Protein AF-A0A7Y2HCA1-F1 (afdb_monomer)

Structure (mmCIF, N/CA/C/O backbone):
data_AF-A0A7Y2HCA1-F1
#
_entry.id   AF-A0A7Y2HCA1-F1
#
loop_
_atom_site.group_PDB
_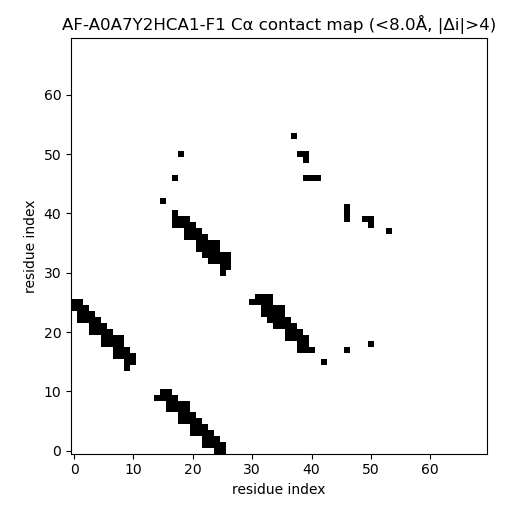atom_site.id
_atom_site.type_symbol
_atom_site.label_atom_id
_atom_site.label_alt_id
_atom_site.label_comp_id
_atom_site.label_asym_id
_atom_site.label_entity_id
_atom_site.label_seq_id
_atom_site.pdbx_PDB_ins_code
_atom_site.Cartn_x
_atom_site.Cartn_y
_atom_site.Cartn_z
_atom_site.occupancy
_atom_site.B_iso_or_equiv
_atom_site.auth_seq_id
_atom_site.auth_comp_id
_atom_site.auth_asym_id
_atom_site.auth_atom_id
_atom_site.pdbx_PDB_model_num
ATOM 1 N N . TYR A 1 1 ? -14.304 3.589 9.270 1.00 53.16 1 TYR A N 1
ATOM 2 C CA . TYR A 1 1 ? -13.566 4.663 8.574 1.00 53.16 1 TYR A CA 1
ATOM 3 C C . TYR A 1 1 ? -12.301 4.074 7.981 1.00 53.16 1 TYR A C 1
ATOM 5 O O . TYR A 1 1 ? -11.551 3.451 8.724 1.00 53.16 1 TYR A O 1
ATOM 13 N N . THR A 1 2 ? -12.087 4.256 6.678 1.00 67.81 2 THR A N 1
ATOM 14 C CA . THR A 1 2 ? -10.854 3.843 5.994 1.00 67.81 2 THR A CA 1
ATOM 15 C C . THR A 1 2 ? -10.078 5.097 5.623 1.00 67.81 2 THR A C 1
ATOM 17 O O . THR A 1 2 ? -10.644 5.996 5.003 1.00 67.81 2 THR A O 1
ATOM 20 N N . LYS A 1 3 ? -8.813 5.195 6.037 1.00 81.06 3 LYS A N 1
ATOM 21 C CA . LYS A 1 3 ? -7.918 6.272 5.590 1.00 81.06 3 LYS A CA 1
ATOM 22 C C . LYS A 1 3 ? -7.011 5.736 4.492 1.00 81.06 3 LYS A C 1
ATOM 24 O O . LYS A 1 3 ? -6.425 4.671 4.666 1.00 81.06 3 LYS A O 1
ATOM 29 N N . GLU A 1 4 ? -6.898 6.479 3.396 1.00 84.06 4 GLU A N 1
ATOM 30 C CA . GLU A 1 4 ? -6.033 6.145 2.263 1.00 84.06 4 GLU A CA 1
ATOM 31 C C . GLU A 1 4 ? -4.871 7.138 2.173 1.00 84.06 4 GLU A C 1
ATOM 33 O O . GLU A 1 4 ? -5.067 8.349 2.281 1.00 84.06 4 GLU A O 1
ATOM 38 N N . LEU A 1 5 ? -3.670 6.621 1.938 1.00 87.75 5 LEU A N 1
ATOM 39 C CA . LEU A 1 5 ? -2.470 7.379 1.610 1.00 87.75 5 LEU A CA 1
ATOM 40 C C . LEU A 1 5 ? -1.944 6.875 0.266 1.00 87.75 5 LEU A C 1
ATOM 42 O O . LEU A 1 5 ? -1.825 5.670 0.053 1.00 87.75 5 LEU A O 1
ATOM 46 N N . ARG A 1 6 ? -1.614 7.794 -0.638 1.00 88.00 6 ARG A N 1
ATOM 47 C CA . ARG A 1 6 ? -1.016 7.482 -1.941 1.00 88.00 6 ARG A CA 1
ATOM 48 C C . ARG A 1 6 ? 0.332 8.171 -2.034 1.00 88.00 6 ARG A C 1
ATOM 50 O O . ARG A 1 6 ? 0.456 9.326 -1.632 1.00 88.00 6 ARG A O 1
ATOM 57 N N . GLY A 1 7 ? 1.326 7.471 -2.559 1.00 86.75 7 GLY A N 1
ATOM 58 C CA . GLY A 1 7 ? 2.667 8.016 -2.705 1.00 86.75 7 GLY A CA 1
ATOM 59 C C . GLY A 1 7 ? 3.521 7.211 -3.669 1.00 86.75 7 GLY A C 1
ATOM 60 O O . GLY A 1 7 ? 3.050 6.289 -4.338 1.00 86.75 7 GLY A O 1
ATOM 61 N N . THR A 1 8 ? 4.795 7.572 -3.735 1.00 85.69 8 THR A N 1
ATOM 62 C CA . THR A 1 8 ? 5.812 6.853 -4.499 1.00 85.69 8 THR A CA 1
ATOM 63 C C . THR A 1 8 ? 6.872 6.306 -3.559 1.00 85.69 8 THR A C 1
ATOM 65 O O . THR A 1 8 ? 7.276 6.972 -2.609 1.00 85.69 8 THR A O 1
ATOM 68 N N . TRP A 1 9 ? 7.307 5.079 -3.812 1.00 87.88 9 TRP A N 1
ATOM 69 C CA . TRP A 1 9 ? 8.453 4.480 -3.146 1.00 87.88 9 TRP A CA 1
ATOM 70 C C . TRP A 1 9 ? 9.664 4.568 -4.072 1.00 87.88 9 TRP A C 1
ATOM 72 O O . TRP A 1 9 ? 9.522 4.535 -5.297 1.00 87.88 9 TRP A O 1
ATOM 82 N N . GLU A 1 10 ? 10.853 4.651 -3.481 1.00 83.31 10 GLU A N 1
ATOM 83 C CA . GLU A 1 10 ? 12.124 4.703 -4.200 1.00 83.31 10 GLU A CA 1
ATOM 84 C C . GLU A 1 10 ? 13.106 3.701 -3.585 1.00 83.31 10 GLU A C 1
ATOM 86 O O . GLU A 1 10 ? 13.282 3.640 -2.369 1.00 83.31 10 GLU A O 1
ATOM 91 N N . MET A 1 11 ? 13.759 2.904 -4.428 1.00 81.62 11 MET A N 1
ATOM 92 C CA . MET A 1 11 ? 14.857 2.022 -4.042 1.00 81.62 11 MET A CA 1
ATOM 93 C C . MET A 1 11 ? 16.159 2.532 -4.646 1.00 81.62 11 MET A C 1
ATOM 95 O O . MET A 1 11 ? 16.437 2.334 -5.831 1.00 81.62 11 MET A O 1
ATOM 99 N N . THR A 1 12 ? 17.007 3.108 -3.796 1.00 77.19 12 THR A N 1
ATOM 100 C CA . THR A 1 12 ? 18.283 3.729 -4.184 1.00 77.19 12 THR A CA 1
ATOM 101 C C . THR A 1 12 ? 19.257 2.746 -4.842 1.00 77.19 12 THR A C 1
ATOM 103 O O . THR A 1 12 ? 20.037 3.134 -5.701 1.00 77.19 12 THR A O 1
ATOM 106 N N . LYS A 1 13 ? 19.209 1.455 -4.479 1.00 73.31 13 LYS A N 1
ATOM 107 C CA . LYS A 1 13 ? 20.126 0.428 -5.016 1.00 73.31 13 LYS A CA 1
ATOM 108 C C . LYS A 1 13 ? 19.731 -0.111 -6.392 1.00 73.31 13 LYS A C 1
ATOM 110 O O . LYS A 1 13 ? 20.590 -0.600 -7.113 1.00 73.31 13 LYS A O 1
ATOM 115 N N . ALA A 1 14 ? 18.447 -0.059 -6.733 1.00 70.31 14 ALA A N 1
ATOM 116 C CA . ALA A 1 14 ? 17.914 -0.636 -7.967 1.00 70.31 14 ALA A CA 1
ATOM 117 C C . ALA A 1 14 ? 17.474 0.439 -8.975 1.00 70.31 14 ALA A C 1
ATOM 119 O O . ALA A 1 14 ? 16.832 0.096 -9.967 1.00 70.31 14 ALA A O 1
ATOM 120 N N . PHE A 1 15 ? 17.741 1.725 -8.684 1.00 70.75 15 PHE A N 1
ATOM 121 C CA . PHE A 1 15 ? 17.227 2.891 -9.423 1.00 70.75 15 PHE A CA 1
ATOM 122 C C . PHE A 1 15 ? 15.750 2.731 -9.812 1.00 70.75 15 PHE A C 1
ATOM 124 O O . PHE A 1 15 ? 15.322 3.065 -10.915 1.00 70.75 15 PHE A O 1
ATOM 131 N N . SER A 1 16 ? 14.976 2.137 -8.905 1.00 79.75 16 SER A N 1
ATOM 132 C CA . SER A 1 16 ? 13.602 1.728 -9.155 1.00 79.75 16 SER A CA 1
ATOM 133 C C . SER A 1 16 ? 12.684 2.565 -8.290 1.00 79.75 16 SER A C 1
ATOM 135 O O . SER A 1 16 ? 12.917 2.705 -7.092 1.00 79.75 16 SER A O 1
ATOM 137 N N . ALA A 1 17 ? 11.638 3.102 -8.904 1.00 82.31 17 ALA A N 1
ATOM 138 C CA . ALA A 1 17 ? 10.579 3.814 -8.216 1.00 82.31 17 ALA A CA 1
ATOM 139 C C . ALA A 1 17 ? 9.219 3.328 -8.715 1.00 82.31 17 ALA A C 1
ATOM 141 O O . ALA A 1 17 ? 9.069 2.859 -9.858 1.00 82.31 17 ALA A O 1
ATOM 142 N N . GLY A 1 18 ? 8.215 3.427 -7.857 1.00 84.88 18 GLY A N 1
ATOM 143 C CA . GLY A 1 18 ? 6.870 2.998 -8.196 1.00 84.88 18 GLY A CA 1
ATOM 144 C C . GLY A 1 18 ? 5.810 3.601 -7.288 1.00 84.88 18 GLY A C 1
ATOM 145 O O . GLY A 1 18 ? 6.123 4.122 -6.220 1.00 84.88 18 GLY A O 1
ATOM 146 N N . PRO A 1 19 ? 4.542 3.547 -7.711 1.00 86.69 19 PRO A N 1
ATOM 147 C CA . PRO A 1 19 ? 3.427 3.933 -6.862 1.00 86.69 19 PRO A CA 1
ATOM 148 C C . PRO A 1 19 ? 3.246 2.933 -5.710 1.00 86.69 19 PRO A C 1
ATOM 150 O O . PRO A 1 19 ? 3.461 1.726 -5.873 1.00 86.69 19 PRO A O 1
ATOM 153 N N . PHE A 1 20 ? 2.812 3.438 -4.558 1.00 89.00 20 PHE A N 1
ATOM 154 C CA . PHE A 1 20 ? 2.215 2.641 -3.491 1.00 89.00 20 PHE A CA 1
ATOM 155 C C . PHE A 1 20 ? 0.923 3.293 -2.992 1.00 89.00 20 PHE A C 1
ATOM 157 O O . PHE A 1 20 ? 0.791 4.520 -2.980 1.00 89.00 20 PHE A O 1
ATOM 164 N N . ASN A 1 21 ? 0.003 2.456 -2.518 1.00 89.12 21 ASN A N 1
ATOM 165 C CA . ASN A 1 21 ? -1.158 2.879 -1.747 1.00 89.12 21 ASN A CA 1
ATOM 166 C C . ASN A 1 21 ? -1.091 2.219 -0.367 1.00 89.12 21 ASN A C 1
ATOM 168 O O . ASN A 1 21 ? -0.787 1.031 -0.255 1.00 89.12 21 ASN A O 1
ATOM 172 N N . ALA A 1 22 ? -1.397 2.976 0.679 1.00 89.75 22 ALA A N 1
ATOM 173 C CA . ALA A 1 22 ? -1.549 2.468 2.031 1.00 89.75 22 ALA A CA 1
ATOM 174 C C . ALA A 1 22 ? -2.967 2.752 2.538 1.00 89.75 22 ALA A C 1
ATOM 176 O O . ALA A 1 22 ? -3.489 3.854 2.375 1.00 89.75 22 ALA A O 1
ATOM 177 N N . TYR A 1 23 ? -3.578 1.752 3.161 1.00 89.31 23 TYR A N 1
ATOM 178 C CA . TYR A 1 23 ? -4.934 1.782 3.688 1.00 89.31 23 TYR A CA 1
ATOM 179 C C . TYR A 1 23 ? -4.881 1.480 5.182 1.00 89.31 23 TYR A C 1
ATOM 181 O O . TYR A 1 23 ? -4.257 0.508 5.601 1.00 89.31 23 TYR A O 1
ATOM 189 N N . ALA A 1 24 ? -5.552 2.297 5.986 1.00 89.88 24 ALA A N 1
ATOM 190 C CA . ALA A 1 24 ? -5.811 2.016 7.391 1.00 89.88 24 ALA A CA 1
ATOM 191 C C . ALA A 1 24 ? -7.302 1.722 7.550 1.00 89.88 24 ALA A C 1
ATOM 193 O O . ALA A 1 24 ? -8.132 2.622 7.394 1.00 89.88 24 ALA A O 1
ATOM 194 N N . ILE A 1 25 ? -7.632 0.464 7.831 1.00 86.81 25 ILE A N 1
ATOM 195 C CA . ILE A 1 25 ? -8.998 -0.037 7.963 1.00 86.81 25 ILE A CA 1
ATOM 196 C C . ILE A 1 25 ? -9.277 -0.266 9.447 1.00 86.81 25 ILE A C 1
ATOM 198 O O . ILE A 1 25 ? -8.640 -1.097 10.091 1.00 86.81 25 ILE A O 1
ATOM 202 N N . HIS A 1 26 ? -10.220 0.489 10.004 1.00 84.81 26 HIS A N 1
ATOM 203 C CA . HIS A 1 26 ? -10.657 0.297 11.385 1.00 84.81 26 HIS A CA 1
ATOM 204 C C . HIS A 1 26 ? -11.586 -0.918 11.485 1.00 84.81 26 HIS A C 1
ATOM 206 O O . HIS A 1 26 ? -12.679 -0.895 10.913 1.00 84.81 26 HIS A O 1
ATOM 212 N N . ASN A 1 27 ? -11.169 -1.941 12.229 1.00 82.81 27 ASN A N 1
ATOM 213 C CA . ASN A 1 27 ? -12.010 -3.066 12.609 1.00 82.81 27 ASN A CA 1
ATOM 214 C C . ASN A 1 27 ? -12.777 -2.701 13.888 1.00 82.81 27 ASN A C 1
ATOM 216 O O . ASN A 1 27 ? -12.205 -2.657 14.978 1.00 82.81 27 ASN A O 1
ATOM 220 N N . ALA A 1 28 ? -14.071 -2.410 13.737 1.00 77.44 28 ALA A N 1
ATOM 221 C CA . ALA A 1 28 ? -14.929 -2.012 14.848 1.00 77.44 28 ALA A CA 1
ATOM 222 C C . ALA A 1 28 ? -15.205 -3.159 15.834 1.00 77.44 28 ALA A C 1
ATOM 224 O O . ALA A 1 28 ? -15.395 -2.885 17.015 1.00 77.44 28 ALA A O 1
ATOM 225 N N . ASP A 1 29 ? -15.167 -4.412 15.374 1.00 80.06 29 ASP A N 1
ATOM 226 C CA . ASP A 1 29 ? -15.530 -5.577 16.185 1.00 80.06 29 ASP A CA 1
ATOM 227 C C . ASP A 1 29 ? -14.431 -5.929 17.194 1.00 80.06 29 ASP A C 1
ATOM 229 O O . ASP A 1 29 ? -14.711 -6.290 18.334 1.00 80.06 29 ASP A O 1
ATOM 233 N N . SER A 1 30 ? -13.164 -5.779 16.798 1.00 81.19 30 SER A N 1
ATOM 234 C CA . SER A 1 30 ? -12.004 -6.047 17.659 1.00 81.19 30 SER A CA 1
ATOM 235 C C . SER A 1 30 ? -11.314 -4.788 18.190 1.00 81.19 30 SER A C 1
ATOM 237 O O . SER A 1 30 ? -10.317 -4.898 18.900 1.00 81.19 30 SER A O 1
ATOM 239 N N . GLY A 1 31 ? -11.774 -3.591 17.805 1.00 82.44 31 GLY A N 1
ATOM 240 C CA . GLY A 1 31 ? -11.126 -2.316 18.144 1.00 82.44 31 GLY A CA 1
ATOM 241 C C . GLY A 1 31 ? -9.705 -2.165 17.583 1.00 82.44 31 GLY A C 1
ATOM 242 O O . GLY A 1 31 ? -8.921 -1.362 18.089 1.00 82.44 31 GLY A O 1
ATOM 243 N N . SER A 1 32 ? -9.343 -2.951 16.565 1.00 83.88 32 SER A N 1
ATOM 244 C CA . SER A 1 32 ? -8.003 -2.955 15.972 1.00 83.88 32 SER A CA 1
ATOM 245 C C . SER A 1 32 ? -7.963 -2.158 14.667 1.00 83.88 32 SER A C 1
ATOM 247 O O . SER A 1 32 ? -8.980 -1.922 14.014 1.00 83.88 32 SER A O 1
ATOM 249 N N . ILE A 1 33 ? -6.767 -1.723 14.270 1.00 86.62 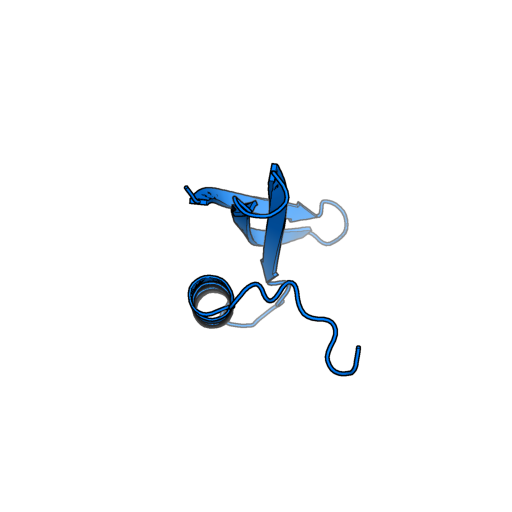33 ILE A N 1
ATOM 250 C CA . ILE A 1 33 ? -6.541 -1.066 12.980 1.00 86.62 33 ILE A CA 1
ATOM 251 C C . ILE 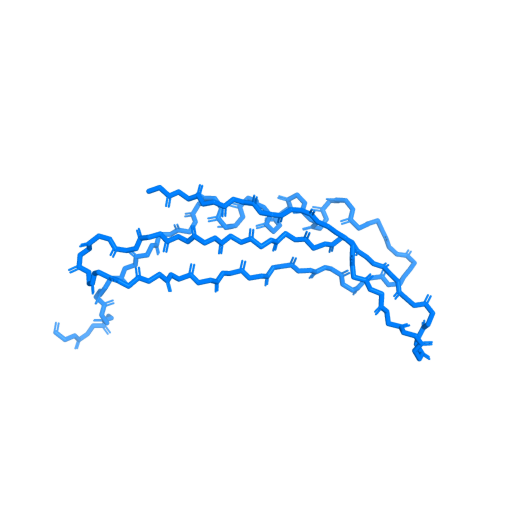A 1 33 ? -5.705 -1.997 12.116 1.00 86.62 33 ILE A C 1
ATOM 253 O O . ILE A 1 33 ? -4.625 -2.430 12.515 1.00 86.62 33 ILE A O 1
ATOM 257 N N . ILE A 1 34 ? -6.205 -2.279 10.920 1.00 86.62 34 ILE A N 1
ATOM 258 C CA . ILE A 1 34 ? -5.532 -3.099 9.922 1.00 86.62 34 ILE A CA 1
ATOM 259 C C . ILE A 1 34 ? -4.871 -2.162 8.922 1.00 86.62 34 ILE A C 1
ATOM 261 O O . ILE A 1 34 ? -5.541 -1.371 8.257 1.00 86.62 34 ILE A O 1
ATOM 265 N N . TYR A 1 35 ? -3.549 -2.253 8.830 1.00 89.19 35 TYR A N 1
ATOM 266 C CA . TYR A 1 35 ? -2.760 -1.507 7.860 1.00 89.19 35 TYR A CA 1
ATOM 267 C C . TYR A 1 35 ? -2.450 -2.396 6.661 1.00 89.19 35 TYR A C 1
ATOM 269 O O . TYR A 1 35 ? -1.877 -3.473 6.813 1.00 89.19 35 TYR A O 1
ATOM 277 N N . VAL A 1 36 ? -2.815 -1.935 5.469 1.00 89.06 36 VAL A N 1
ATOM 278 C CA . VAL A 1 36 ? -2.559 -2.634 4.210 1.00 89.06 36 VAL A CA 1
ATOM 279 C C . VAL A 1 36 ? -1.760 -1.723 3.295 1.00 89.06 36 VAL A C 1
ATOM 281 O O . VAL A 1 36 ? -2.238 -0.655 2.930 1.00 89.06 36 VAL A O 1
ATOM 284 N N . THR A 1 37 ? -0.565 -2.149 2.895 1.00 88.50 37 THR A N 1
ATOM 285 C CA . THR A 1 37 ? 0.278 -1.414 1.944 1.00 88.50 37 THR A CA 1
ATOM 286 C C . THR A 1 37 ? 0.451 -2.246 0.686 1.00 88.50 37 THR A C 1
ATOM 288 O O . THR A 1 37 ? 0.902 -3.387 0.748 1.00 88.50 37 THR A O 1
ATOM 291 N N . VAL A 1 38 ? 0.114 -1.666 -0.459 1.00 89.06 38 VAL A N 1
ATOM 292 C CA . VAL A 1 38 ? 0.240 -2.285 -1.782 1.00 89.06 38 VAL A CA 1
ATOM 293 C C . VAL A 1 38 ? 1.160 -1.445 -2.651 1.00 89.06 38 VAL A C 1
ATOM 295 O O . VAL A 1 38 ? 1.024 -0.225 -2.722 1.00 89.06 38 VAL A O 1
ATOM 298 N N . PHE A 1 39 ? 2.094 -2.110 -3.323 1.00 87.88 39 PHE A N 1
ATOM 299 C CA . PHE A 1 39 ? 3.050 -1.500 -4.237 1.00 87.88 39 PHE A CA 1
ATOM 300 C C . PHE A 1 39 ? 3.317 -2.440 -5.415 1.00 87.88 39 PHE A C 1
ATOM 302 O O . PHE A 1 39 ? 3.212 -3.659 -5.284 1.00 87.88 39 PHE A O 1
ATOM 309 N N . VAL A 1 40 ? 3.677 -1.871 -6.566 1.00 85.25 40 VAL A N 1
ATOM 310 C CA . VAL A 1 40 ? 4.026 -2.634 -7.774 1.00 85.25 40 VAL A CA 1
ATOM 311 C C . VAL A 1 40 ? 5.502 -2.451 -8.091 1.00 85.25 40 VAL A C 1
ATOM 313 O O . VAL A 1 40 ? 5.962 -1.331 -8.321 1.00 85.25 40 VAL A O 1
ATOM 316 N N . LEU A 1 41 ? 6.228 -3.566 -8.167 1.00 81.38 41 LEU A N 1
ATOM 317 C CA . LEU A 1 41 ? 7.587 -3.640 -8.697 1.00 81.38 41 LEU A CA 1
ATOM 318 C C . LEU A 1 41 ? 7.547 -4.321 -10.070 1.00 81.38 41 LEU A C 1
ATOM 320 O O . LEU A 1 41 ? 7.572 -5.543 -10.161 1.00 81.38 41 LEU A O 1
ATOM 324 N N . ALA A 1 42 ? 7.481 -3.525 -11.137 1.00 76.19 42 ALA A N 1
ATOM 325 C CA . ALA A 1 42 ? 7.460 -4.035 -12.507 1.00 76.19 42 ALA A CA 1
ATOM 326 C C . ALA A 1 42 ? 8.412 -3.221 -13.408 1.00 76.19 42 ALA A C 1
ATOM 328 O O . ALA A 1 42 ? 8.060 -2.122 -13.848 1.00 76.19 42 ALA A O 1
ATOM 329 N N . PRO A 1 43 ? 9.649 -3.692 -13.644 1.00 72.44 43 PRO A N 1
ATOM 330 C CA . PRO A 1 43 ? 10.554 -3.072 -14.608 1.00 72.44 43 PRO A CA 1
ATOM 331 C C . PRO A 1 43 ? 10.076 -3.350 -16.043 1.00 72.44 43 PRO A C 1
ATOM 333 O O . PRO A 1 43 ? 9.781 -4.487 -16.396 1.00 72.44 43 PRO A O 1
ATOM 336 N N . GLY A 1 44 ? 9.971 -2.310 -16.876 1.00 70.38 44 GLY A N 1
ATOM 337 C CA . GLY A 1 44 ? 9.607 -2.440 -18.296 1.00 70.38 44 GLY A CA 1
ATOM 338 C C . GLY A 1 44 ? 8.139 -2.781 -18.599 1.00 70.38 44 GLY A C 1
ATOM 339 O O . GLY A 1 44 ? 7.812 -3.007 -19.757 1.00 70.38 44 GLY A O 1
ATOM 340 N N . SER A 1 45 ? 7.257 -2.811 -17.594 1.00 77.06 45 SER A N 1
ATOM 341 C CA . SER A 1 45 ? 5.816 -3.072 -17.761 1.00 77.06 45 SER A CA 1
ATOM 342 C C . SER A 1 45 ? 4.960 -1.876 -17.336 1.00 77.06 45 SER A C 1
ATOM 344 O O . SER A 1 45 ? 5.396 -1.027 -16.555 1.00 77.06 45 SER A O 1
ATOM 346 N N . GLU A 1 46 ? 3.727 -1.823 -17.840 1.00 77.75 46 GLU A N 1
ATOM 347 C CA . GLU A 1 46 ? 2.723 -0.814 -17.487 1.00 77.75 46 GLU A CA 1
ATOM 348 C C . GLU A 1 46 ? 2.271 -1.035 -16.029 1.00 77.75 46 GLU A C 1
ATOM 350 O O . GLU A 1 46 ? 1.723 -2.077 -15.670 1.00 77.75 46 GLU A O 1
ATOM 355 N N . LYS A 1 47 ? 2.609 -0.089 -15.142 1.00 78.75 47 LYS A N 1
ATOM 356 C CA . LYS A 1 47 ? 2.377 -0.212 -13.688 1.00 78.75 47 LYS A CA 1
ATOM 357 C C . LYS A 1 47 ? 0.971 0.230 -13.273 1.00 78.75 47 LYS A C 1
ATOM 359 O O . LYS A 1 47 ? 0.553 -0.070 -12.154 1.00 78.75 47 LYS A O 1
ATOM 364 N N . ARG A 1 48 ? 0.261 0.988 -14.113 1.00 81.25 48 ARG A N 1
ATOM 365 C CA . ARG A 1 48 ? -1.023 1.606 -13.757 1.00 81.25 48 ARG A CA 1
ATOM 366 C C . ARG A 1 48 ? -2.117 0.552 -13.696 1.00 81.25 48 ARG A C 1
ATOM 368 O O . ARG A 1 48 ? -2.855 0.536 -12.716 1.00 81.25 48 ARG A O 1
ATOM 375 N N . ASP A 1 49 ? -2.174 -0.345 -14.671 1.00 85.44 49 ASP A N 1
ATO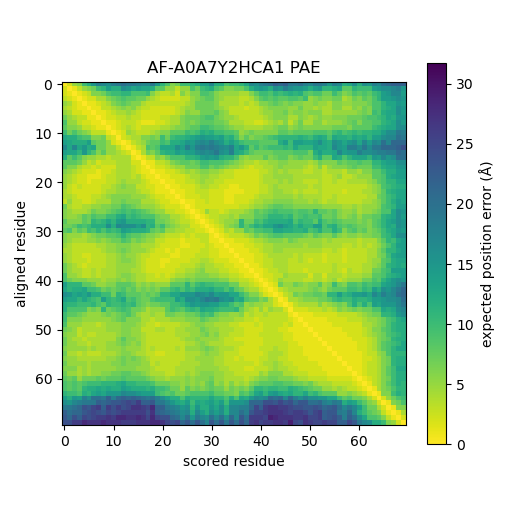M 376 C CA . ASP A 1 49 ? -3.163 -1.421 -14.714 1.00 85.44 49 ASP A CA 1
ATOM 377 C C . ASP A 1 49 ? -2.999 -2.370 -13.523 1.00 85.44 49 ASP A C 1
ATOM 379 O O . ASP A 1 49 ? -3.977 -2.731 -12.867 1.00 85.44 49 ASP A O 1
ATOM 383 N N . MET A 1 50 ? -1.753 -2.688 -13.158 1.00 87.19 50 MET A N 1
ATOM 384 C CA . MET A 1 50 ? -1.450 -3.481 -11.962 1.00 87.19 50 MET A CA 1
ATOM 385 C C . MET A 1 50 ? -1.910 -2.776 -10.678 1.00 87.19 50 MET A C 1
ATOM 387 O O . MET A 1 50 ? -2.528 -3.398 -9.816 1.00 87.19 50 MET A O 1
ATOM 391 N N . MET A 1 51 ? -1.668 -1.467 -10.554 1.00 87.25 51 MET A N 1
ATOM 392 C CA . MET A 1 51 ? -2.152 -0.693 -9.405 1.00 87.25 51 MET A CA 1
ATOM 393 C C . MET A 1 51 ? -3.679 -0.607 -9.347 1.00 87.25 51 MET A C 1
ATOM 395 O O . MET A 1 51 ? -4.237 -0.641 -8.252 1.00 87.25 51 MET A O 1
ATOM 399 N N . LEU A 1 52 ? -4.363 -0.509 -10.491 1.00 86.75 52 LEU A N 1
ATOM 400 C CA . LEU A 1 52 ? -5.828 -0.514 -10.555 1.00 86.75 52 LEU A CA 1
ATOM 401 C C . LEU A 1 52 ? -6.404 -1.854 -10.087 1.00 86.75 52 LEU A C 1
ATOM 403 O O . LEU A 1 52 ? -7.369 -1.871 -9.324 1.00 86.75 52 LEU A O 1
ATOM 407 N N . GLN A 1 53 ? -5.792 -2.972 -10.486 1.00 88.56 53 GLN A N 1
ATOM 408 C CA . GLN A 1 53 ? -6.195 -4.301 -10.019 1.00 88.56 53 GLN A CA 1
ATOM 409 C C . GLN A 1 53 ? -5.985 -4.463 -8.510 1.00 88.56 53 GLN A C 1
ATOM 411 O O . GLN A 1 53 ? -6.873 -4.958 -7.817 1.00 88.56 53 GLN A O 1
ATOM 416 N N . LEU A 1 54 ? -4.850 -3.997 -7.978 1.00 88.56 54 LEU A N 1
ATOM 417 C CA . LEU A 1 54 ? -4.595 -4.017 -6.535 1.00 88.56 54 LEU A CA 1
ATOM 418 C C . LEU A 1 54 ? -5.606 -3.159 -5.764 1.00 88.56 54 LEU A C 1
ATOM 420 O O . LEU A 1 54 ? -6.138 -3.610 -4.753 1.00 88.56 54 LEU A O 1
ATOM 424 N N . ASP A 1 55 ? -5.923 -1.958 -6.254 1.00 86.38 55 ASP A N 1
ATOM 425 C CA . ASP A 1 55 ? -6.944 -1.087 -5.655 1.00 86.38 55 ASP A CA 1
ATOM 426 C C . ASP A 1 55 ? -8.326 -1.767 -5.655 1.00 86.38 55 ASP A C 1
ATOM 428 O O . ASP A 1 55 ? -9.039 -1.711 -4.652 1.00 86.38 55 ASP A O 1
ATOM 432 N N . TYR A 1 56 ? -8.675 -2.486 -6.729 1.00 90.06 56 TYR A N 1
ATOM 433 C CA . TYR A 1 56 ? -9.910 -3.269 -6.800 1.00 90.06 56 TYR A CA 1
ATOM 434 C C . TYR A 1 56 ? -9.943 -4.410 -5.773 1.00 90.06 56 TYR A C 1
ATOM 436 O O . TYR A 1 56 ? -10.965 -4.598 -5.110 1.00 90.06 56 TYR A O 1
ATOM 444 N N . ILE A 1 57 ? -8.839 -5.145 -5.600 1.00 89.50 57 ILE A N 1
ATOM 445 C CA . ILE A 1 57 ? -8.738 -6.227 -4.608 1.00 89.50 57 ILE A CA 1
ATOM 446 C C . ILE A 1 57 ? -8.951 -5.676 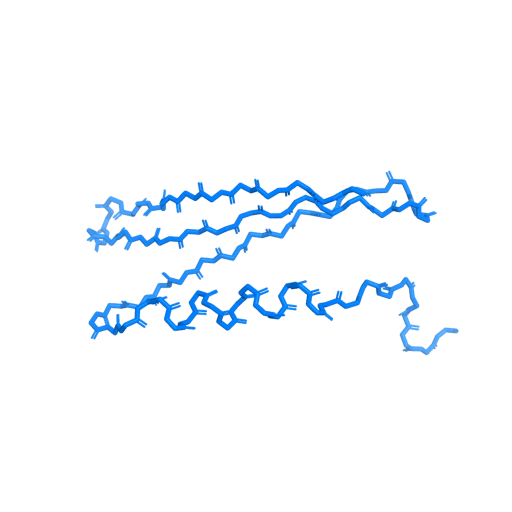-3.197 1.00 89.50 57 ILE A C 1
ATOM 448 O O . ILE A 1 57 ? -9.784 -6.202 -2.464 1.00 89.50 57 ILE A O 1
ATOM 452 N N . ILE A 1 58 ? -8.255 -4.597 -2.825 1.00 87.25 58 ILE A N 1
ATOM 453 C CA . ILE A 1 58 ? -8.361 -4.027 -1.474 1.00 87.25 58 ILE A CA 1
ATOM 454 C C . ILE A 1 58 ? -9.771 -3.499 -1.195 1.00 87.25 58 ILE A C 1
ATOM 456 O O . ILE A 1 58 ? -10.312 -3.745 -0.119 1.00 87.25 58 ILE A O 1
ATOM 460 N N . LYS A 1 59 ? -10.399 -2.821 -2.162 1.00 84.06 59 LYS A N 1
ATOM 461 C CA . LYS A 1 59 ? -11.756 -2.273 -2.000 1.00 84.06 59 LYS A CA 1
ATOM 462 C C . LYS A 1 59 ? -12.840 -3.339 -1.857 1.00 84.06 59 LYS A C 1
ATOM 464 O O . LYS A 1 59 ? -13.866 -3.068 -1.241 1.00 84.06 59 LYS A O 1
ATOM 469 N N . ASN A 1 60 ? -12.628 -4.525 -2.425 1.00 87.88 60 ASN A N 1
ATOM 470 C CA . ASN A 1 60 ? -13.585 -5.632 -2.362 1.00 87.88 60 ASN A CA 1
ATOM 471 C C . ASN A 1 60 ? -13.230 -6.687 -1.306 1.00 87.88 60 ASN A C 1
ATOM 473 O O . ASN A 1 60 ? -14.001 -7.626 -1.098 1.00 87.88 60 ASN A O 1
ATOM 477 N N . ALA A 1 61 ? -12.083 -6.552 -0.640 1.00 84.19 61 ALA A N 1
ATOM 478 C CA . ALA A 1 61 ? -11.678 -7.465 0.412 1.00 84.19 61 ALA A CA 1
ATOM 479 C C . ALA A 1 61 ? -12.671 -7.398 1.580 1.00 84.19 61 ALA A C 1
ATOM 481 O O . ALA A 1 61 ? -12.992 -6.326 2.096 1.00 84.19 61 ALA A O 1
ATOM 482 N N . ARG A 1 62 ? -13.150 -8.567 2.012 1.00 80.56 62 ARG A N 1
ATOM 483 C CA . ARG A 1 62 ? -13.963 -8.701 3.220 1.00 80.56 62 ARG A CA 1
ATOM 484 C C . ARG A 1 62 ? -13.071 -9.164 4.354 1.00 80.56 62 ARG A C 1
ATOM 486 O O . ARG A 1 62 ? -12.405 -10.190 4.248 1.00 80.56 62 ARG A O 1
ATOM 493 N N . LEU A 1 63 ? -13.076 -8.399 5.432 1.00 74.00 63 LEU A N 1
ATOM 494 C CA . LEU A 1 63 ? -12.449 -8.796 6.680 1.00 74.00 63 LEU A CA 1
ATOM 495 C C . LEU A 1 63 ? -13.395 -9.771 7.374 1.00 74.00 63 LEU A C 1
ATOM 497 O O . LEU A 1 63 ? -14.461 -9.366 7.826 1.00 74.00 63 LEU A O 1
ATOM 501 N N . THR A 1 64 ? -13.028 -11.050 7.396 1.00 72.94 64 THR A N 1
ATOM 502 C CA . THR A 1 64 ? -13.715 -12.048 8.217 1.00 72.94 64 THR A CA 1
ATOM 503 C C . THR A 1 64 ? -12.929 -12.255 9.507 1.00 72.94 64 THR A C 1
ATOM 505 O O . THR A 1 64 ? -11.704 -12.386 9.473 1.00 72.94 64 THR A O 1
ATOM 508 N N . SER A 1 65 ? -13.620 -12.227 10.645 1.00 61.06 65 SER A N 1
ATOM 509 C CA . SER A 1 65 ? -13.076 -12.602 11.955 1.00 61.06 65 SER A CA 1
ATOM 510 C C . SER A 1 65 ? -13.226 -14.101 12.234 1.00 61.06 65 SER A C 1
ATOM 512 O O . SER A 1 65 ? -12.695 -14.592 13.227 1.00 61.06 65 SER A O 1
ATOM 514 N N . G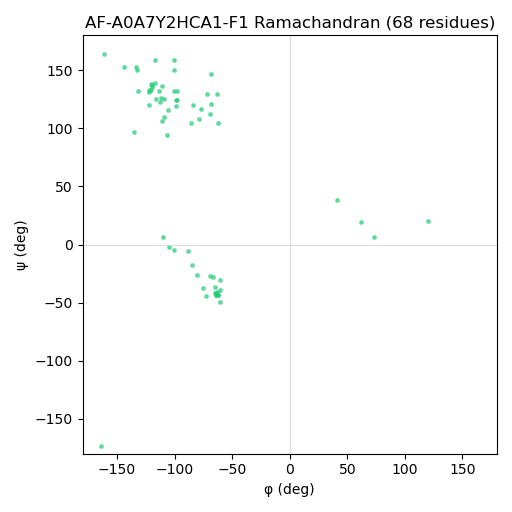LU A 1 66 ? -13.908 -14.836 11.352 1.00 60.59 66 GLU A N 1
ATOM 515 C CA . GLU A 1 66 ? -14.069 -16.281 11.458 1.00 60.59 66 GLU A CA 1
ATOM 516 C C . GLU A 1 66 ? -12.853 -16.993 10.865 1.00 60.59 66 GLU A C 1
ATOM 518 O O . GLU A 1 66 ? -12.543 -16.867 9.675 1.00 60.59 66 GLU A O 1
ATOM 523 N N . VAL A 1 67 ? -12.173 -17.776 11.702 1.00 62.28 67 VAL A N 1
ATOM 524 C CA . VAL A 1 67 ? -11.280 -18.832 11.226 1.00 62.28 67 VAL A CA 1
ATOM 525 C C . VAL A 1 67 ? -12.184 -19.897 10.599 1.00 62.28 67 VAL A C 1
ATOM 527 O O . VAL A 1 67 ? -13.053 -20.417 11.297 1.00 62.28 67 VAL A O 1
ATOM 530 N N . PRO A 1 68 ? -12.038 -20.242 9.308 1.00 49.44 68 PRO A N 1
ATOM 531 C CA . PRO A 1 68 ? -12.855 -21.292 8.715 1.00 49.44 68 PRO A CA 1
ATOM 532 C C . PRO A 1 68 ? 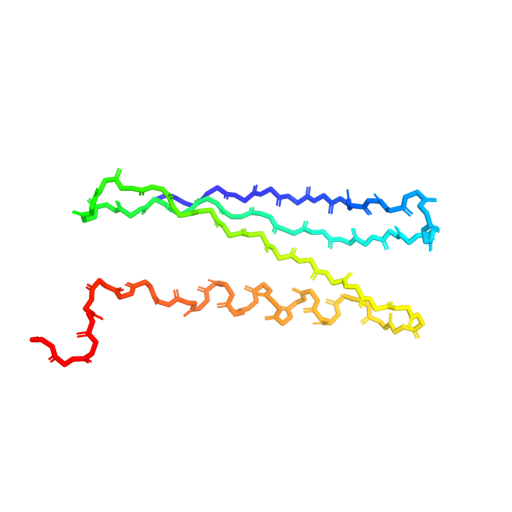-12.561 -22.622 9.428 1.00 49.44 68 PRO A C 1
ATOM 534 O O . PRO A 1 68 ? -11.504 -23.213 9.209 1.00 49.44 68 PRO A O 1
ATOM 537 N N . GLY A 1 69 ? -13.476 -23.076 10.293 1.00 64.81 69 GLY A N 1
ATOM 538 C CA . GLY A 1 69 ? -13.395 -24.382 10.963 1.00 64.81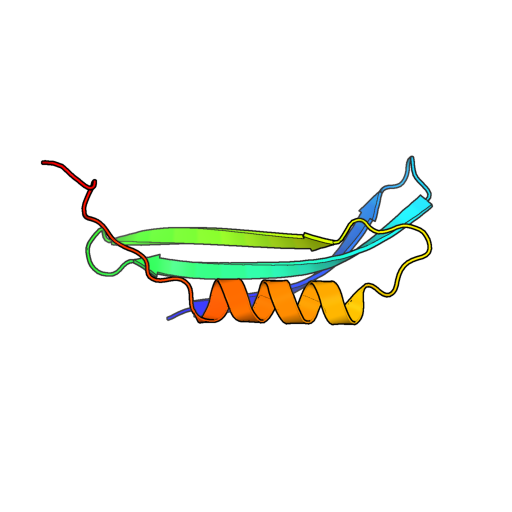 69 GLY A CA 1
ATOM 539 C C . GLY A 1 69 ? -13.337 -24.403 12.498 1.00 64.81 69 GLY A C 1
ATOM 540 O O . GLY A 1 69 ? -12.909 -25.424 13.034 1.00 64.81 69 GL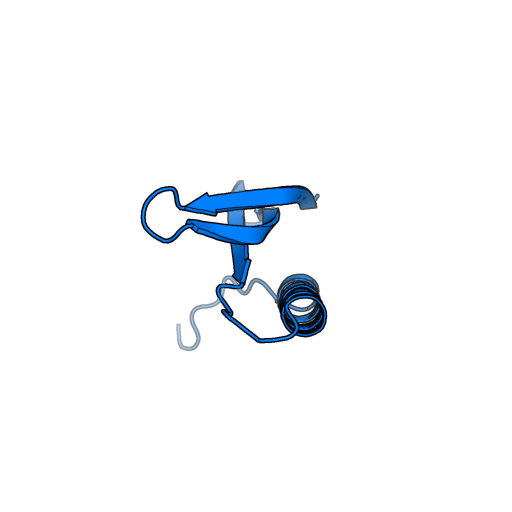Y A O 1
ATOM 541 N N . SER A 1 70 ? -13.751 -23.347 13.206 1.00 49.03 70 SER A N 1
ATOM 542 C CA . SER A 1 70 ? -13.972 -23.370 14.669 1.00 49.03 70 SER A CA 1
ATOM 543 C C . SER A 1 70 ? -15.445 -23.272 15.034 1.00 49.03 70 SER A C 1
ATOM 545 O O . SER A 1 70 ? -16.087 -22.358 14.471 1.00 49.03 70 SER A O 1
#

Secondary structure (DSSP, 8-state):
-EEEEEEEEEETTTTEEEEEEEEEEEETTTTEEEEEEEE---TTS-HHHHHHHHHHHHHH-------TT-

Nearest PDB structures (foldseek):
  6m9y-assembly1_C  TM=4.654E-01  e=2.634E-01  Branchiostoma floridae
  2g5z-assembly1_A  TM=5.134E-01  e=1.308E+00  Aequorea victoria
  6lof-assembly1_D  TM=4.991E-01  e=2.049E+00  Zoanthus sp.
  3cfa-assembly1_M  TM=3.561E-01  e=8.353E-01  Anemonia sulcata
  3lf4-assembly1_A  TM=3.379E-01  e=1.922E+00  Discosoma sp.

Sequence (70 aa):
YTKELRGTWEMTKAFSAGPFNAYAIHNADSGSIIYVTVFVLAPGSEKRDMMLQLDYIIKNARLTSEVPGS

pLDDT: mean 80.63, std 9.74, range [49.03, 90.06]

Radius of gyration: 15.1 Å; Cα contacts (8 Å, |Δi|>4): 82; chains: 1; bounding box: 36×32×36 Å

Solvent-accessible surface area (backbone atoms only — not comparable to full-atom values): 4552 Å² total; per-residue (Å²): 110,73,49,81,47,77,50,73,50,76,40,88,90,71,81,41,70,32,58,34,42,38,38,39,39,56,39,80,91,78,74,44,75,47,78,47,77,49,70,62,91,58,88,98,52,81,59,63,66,56,50,51,52,51,52,51,50,63,75,68,58,77,89,71,90,71,65,94,87,120

Mean predicted aligned error: 7.34 Å

Foldseek 3Di:
DKDKDKDKDADPVVRDMWIKMWIWDQDPVVRDTDIDIDIDDDPPDDRVVVVVVVVVCVVPDDDDPDDPPD